Protein AF-A0A7C9RGL3-F1 (afdb_monomer_lite)

Secondary structure (DSSP, 8-state):
-----TT-EEEE-EE-TTT-PEE----EEEEPGGG--EEEE----BS-EE-TTT--EE---SSEEEE-SS-SS--TTPPPPPPPPP------PPP-

Radius of gyration: 17.51 Å; chains: 1; bounding box: 43×49×50 Å

Structure (mmCIF, N/CA/C/O backbone):
data_AF-A0A7C9RGL3-F1
#
_entry.id   AF-A0A7C9RGL3-F1
#
loop_
_atom_site.group_PDB
_atom_site.id
_atom_site.type_symbol
_atom_site.label_atom_id
_atom_site.label_alt_id
_atom_site.label_comp_id
_atom_site.label_asym_id
_atom_site.label_entity_id
_atom_site.label_seq_id
_atom_site.pdbx_PDB_ins_code
_atom_site.Cartn_x
_atom_site.Cartn_y
_atom_site.Cartn_z
_atom_site.occupancy
_atom_site.B_iso_or_equiv
_atom_site.auth_seq_id
_atom_site.auth_comp_id
_atom_site.auth_asym_id
_atom_site.auth_atom_id
_atom_site.pdbx_PDB_model_num
ATOM 1 N N . MET A 1 1 ? 10.998 -29.511 -1.925 1.00 43.38 1 MET A N 1
ATOM 2 C CA . MET A 1 1 ? 10.950 -28.710 -3.165 1.00 43.38 1 MET A CA 1
ATOM 3 C C . MET A 1 1 ? 9.610 -27.995 -3.212 1.00 43.38 1 MET A C 1
ATOM 5 O O . MET A 1 1 ? 8.609 -28.620 -3.540 1.00 43.38 1 MET A O 1
ATOM 9 N N . ILE A 1 2 ? 9.567 -26.733 -2.782 1.00 52.22 2 ILE A N 1
ATOM 10 C CA . ILE A 1 2 ? 8.378 -25.888 -2.947 1.00 52.22 2 ILE A CA 1
ATOM 11 C C . ILE A 1 2 ? 8.361 -25.502 -4.425 1.00 52.22 2 ILE A C 1
ATOM 13 O O . ILE A 1 2 ? 9.318 -24.905 -4.910 1.00 52.22 2 ILE A O 1
ATOM 17 N N . ARG A 1 3 ? 7.341 -25.955 -5.156 1.00 45.62 3 ARG A N 1
ATOM 18 C CA . ARG A 1 3 ? 7.147 -25.588 -6.559 1.00 45.62 3 ARG A CA 1
ATOM 19 C C . ARG A 1 3 ? 6.902 -24.086 -6.628 1.00 45.62 3 ARG A C 1
ATOM 21 O O . ARG A 1 3 ? 6.109 -23.563 -5.850 1.00 45.62 3 ARG A O 1
ATOM 28 N N . ASP A 1 4 ? 7.591 -23.443 -7.559 1.00 52.12 4 ASP A N 1
ATOM 29 C CA . ASP A 1 4 ? 7.442 -22.039 -7.918 1.00 52.12 4 ASP A CA 1
ATOM 30 C C . ASP A 1 4 ? 6.049 -21.837 -8.546 1.00 52.12 4 ASP A C 1
ATOM 32 O O . ASP A 1 4 ? 5.852 -21.907 -9.758 1.00 52.12 4 ASP A O 1
ATOM 36 N N . LEU A 1 5 ? 5.029 -21.729 -7.690 1.00 53.59 5 LEU A N 1
ATOM 37 C CA . LEU A 1 5 ? 3.739 -21.155 -8.048 1.00 53.59 5 LEU A CA 1
ATOM 38 C C . LEU A 1 5 ? 4.047 -19.679 -8.276 1.00 53.59 5 LEU A C 1
ATOM 40 O O . LEU A 1 5 ? 4.288 -18.989 -7.285 1.00 53.59 5 LEU A O 1
ATOM 44 N N . GLY A 1 6 ? 4.137 -19.248 -9.542 1.00 56.97 6 GLY A N 1
ATOM 45 C CA . GLY A 1 6 ? 4.551 -17.893 -9.932 1.00 56.97 6 GLY A CA 1
ATOM 46 C C . GLY A 1 6 ? 4.117 -16.866 -8.892 1.00 56.97 6 GLY A C 1
ATOM 47 O O . GLY A 1 6 ? 2.929 -16.797 -8.580 1.00 56.97 6 GLY A O 1
ATOM 48 N N . ALA A 1 7 ? 5.108 -16.214 -8.270 1.00 68.12 7 ALA A N 1
ATOM 49 C CA . ALA A 1 7 ? 4.981 -15.618 -6.943 1.00 68.12 7 ALA A CA 1
ATOM 50 C C . ALA A 1 7 ? 3.644 -14.889 -6.770 1.00 68.12 7 ALA A C 1
ATOM 52 O O . ALA A 1 7 ? 3.424 -13.850 -7.386 1.00 68.12 7 ALA A O 1
ATOM 53 N N . LEU A 1 8 ? 2.749 -15.450 -5.952 1.00 84.69 8 LEU A N 1
ATOM 54 C CA . LEU A 1 8 ? 1.454 -14.841 -5.667 1.00 84.69 8 LEU A CA 1
ATOM 55 C C . LEU A 1 8 ? 1.684 -13.409 -5.168 1.00 84.69 8 LEU A C 1
ATOM 57 O O . LEU A 1 8 ? 2.344 -13.204 -4.147 1.00 84.69 8 LEU A O 1
ATOM 61 N N . VAL A 1 9 ? 1.158 -12.438 -5.915 1.00 90.50 9 VAL A N 1
ATOM 62 C CA . VAL A 1 9 ? 1.147 -11.025 -5.538 1.00 90.50 9 VAL A CA 1
ATOM 63 C C . VAL A 1 9 ? -0.217 -10.706 -4.957 1.00 90.50 9 VAL A C 1
ATOM 65 O O . VAL A 1 9 ? -1.242 -11.016 -5.566 1.00 90.50 9 VAL A O 1
ATOM 68 N N . ILE A 1 10 ? -0.230 -10.085 -3.783 1.00 92.50 10 ILE A N 1
ATOM 69 C CA . ILE A 1 10 ? -1.463 -9.658 -3.124 1.00 92.50 10 ILE A CA 1
ATOM 70 C C . ILE A 1 10 ? -1.588 -8.137 -3.235 1.00 92.50 10 ILE A C 1
ATOM 72 O O . ILE A 1 10 ? -0.783 -7.404 -2.662 1.00 92.50 10 ILE A O 1
ATOM 76 N N . ASP A 1 11 ? -2.626 -7.667 -3.928 1.00 93.94 11 ASP A N 1
ATOM 77 C CA . ASP A 1 11 ? -3.068 -6.273 -3.833 1.00 93.94 11 ASP A CA 1
ATOM 78 C C . ASP A 1 11 ? -3.629 -6.026 -2.427 1.00 93.94 11 ASP A C 1
ATOM 80 O O . ASP A 1 11 ? -4.559 -6.707 -1.986 1.00 93.94 11 ASP A O 1
ATOM 84 N N . ILE A 1 12 ? -3.074 -5.050 -1.715 1.00 93.31 12 ILE A N 1
ATOM 85 C CA . ILE A 1 12 ? -3.429 -4.776 -0.321 1.00 93.31 12 ILE A CA 1
ATOM 86 C C . ILE A 1 12 ? -3.539 -3.273 -0.062 1.00 93.31 12 ILE A C 1
ATOM 88 O O . ILE A 1 12 ? -2.724 -2.471 -0.515 1.00 93.31 12 ILE A O 1
ATOM 92 N N . VAL A 1 13 ? -4.562 -2.871 0.693 1.00 93.94 13 VAL A N 1
ATOM 93 C CA . VAL A 1 13 ? -4.647 -1.507 1.226 1.00 93.94 13 VAL A CA 1
ATOM 94 C C . VAL A 1 13 ? -3.707 -1.417 2.425 1.00 93.94 13 VAL A C 1
ATOM 96 O O . VAL A 1 13 ? -3.967 -2.018 3.466 1.00 93.94 13 VAL A O 1
ATOM 99 N N . LEU A 1 14 ? -2.606 -0.682 2.269 1.00 93.56 14 LEU A N 1
ATOM 100 C CA . LEU A 1 14 ? -1.548 -0.565 3.272 1.00 93.56 14 LEU A CA 1
ATOM 101 C C . LEU A 1 14 ? -1.512 0.831 3.884 1.00 93.56 14 LEU A C 1
ATOM 103 O O . LEU A 1 14 ? -1.469 1.833 3.172 1.00 93.56 14 LEU A O 1
ATOM 107 N N . PHE A 1 15 ? -1.438 0.889 5.210 1.00 94.00 15 PHE A N 1
ATOM 108 C CA . PHE A 1 15 ? -1.127 2.105 5.955 1.00 94.00 15 PHE A CA 1
ATOM 109 C C . PHE A 1 15 ? 0.197 1.921 6.692 1.00 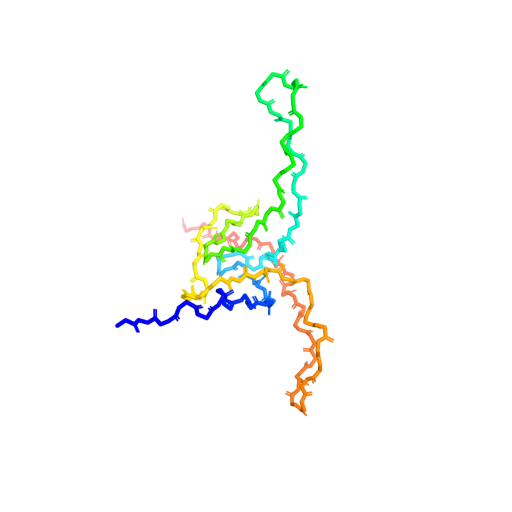94.00 15 PHE A C 1
ATOM 111 O O . PHE A 1 15 ? 0.472 0.845 7.223 1.00 94.00 15 PHE A O 1
ATOM 118 N N . CYS A 1 16 ? 1.016 2.972 6.733 1.00 94.56 16 CYS A N 1
ATOM 119 C CA . CYS A 1 16 ? 2.241 2.982 7.518 1.00 94.56 16 CYS A CA 1
ATOM 120 C C . CYS A 1 16 ? 1.892 2.770 8.999 1.00 94.56 16 CYS A C 1
ATOM 122 O O . CYS A 1 16 ? 1.142 3.578 9.554 1.00 94.56 16 CYS A O 1
ATOM 124 N N . PRO A 1 17 ? 2.454 1.752 9.671 1.00 94.81 17 PRO A N 1
ATOM 125 C CA . PRO A 1 17 ? 2.137 1.484 11.072 1.00 94.81 17 PRO A CA 1
ATOM 126 C C . PRO A 1 17 ? 2.653 2.578 12.018 1.00 94.81 17 PRO A C 1
ATOM 128 O O . PRO A 1 17 ? 2.155 2.703 13.130 1.00 94.81 17 PRO A O 1
ATOM 131 N N . ALA A 1 18 ? 3.626 3.386 11.583 1.00 94.50 18 ALA A N 1
ATOM 132 C CA . ALA A 1 18 ? 4.194 4.457 12.398 1.00 94.50 18 ALA A CA 1
ATOM 133 C C . ALA A 1 18 ? 3.417 5.782 12.302 1.00 94.50 18 ALA A C 1
ATOM 135 O O . ALA A 1 18 ? 3.282 6.479 13.301 1.00 94.50 18 ALA A O 1
ATOM 136 N N . CYS A 1 19 ? 2.936 6.169 11.115 1.00 93.00 19 CYS A N 1
ATOM 137 C CA . CYS A 1 19 ? 2.320 7.490 10.908 1.00 93.00 19 CYS A CA 1
ATOM 138 C C . CYS A 1 19 ? 0.924 7.461 10.272 1.00 93.00 19 CYS A C 1
ATOM 140 O O . CYS A 1 19 ? 0.328 8.515 10.068 1.00 93.00 19 CYS A O 1
ATOM 142 N N . GLY A 1 20 ? 0.407 6.284 9.914 1.00 92.06 20 GLY A N 1
ATOM 143 C CA . GLY A 1 20 ? -0.912 6.127 9.302 1.00 92.06 20 GLY A CA 1
ATOM 144 C C . GLY A 1 20 ? -1.021 6.595 7.847 1.00 92.06 20 GLY A C 1
ATOM 145 O O . GLY A 1 20 ? -2.105 6.515 7.276 1.00 92.06 20 GLY A O 1
ATOM 146 N N . LEU A 1 21 ? 0.063 7.067 7.216 1.00 92.62 21 LEU A N 1
ATOM 147 C CA . LEU A 1 21 ? 0.042 7.438 5.797 1.00 92.62 21 LEU A CA 1
ATOM 148 C C . LEU A 1 21 ? -0.224 6.200 4.929 1.00 92.62 21 LEU A C 1
ATOM 150 O O . LEU A 1 21 ? 0.449 5.181 5.088 1.00 92.62 21 LEU A O 1
ATOM 154 N N . GLN A 1 22 ? -1.177 6.291 4.000 1.00 94.00 22 GLN A N 1
ATOM 155 C CA . GLN A 1 22 ? -1.446 5.210 3.052 1.00 94.00 22 GLN A CA 1
ATOM 156 C C . GLN A 1 22 ? -0.267 5.038 2.091 1.00 94.00 22 GLN A C 1
ATOM 158 O O . GLN A 1 22 ? 0.211 6.012 1.509 1.00 94.00 22 GLN A O 1
ATOM 163 N N . HIS A 1 23 ? 0.175 3.799 1.907 1.00 92.62 23 HIS A N 1
ATOM 164 C CA . HIS A 1 23 ? 1.182 3.445 0.921 1.00 92.62 23 HIS A CA 1
ATOM 165 C C . HIS A 1 23 ? 0.504 2.985 -0.370 1.00 92.62 23 HIS A C 1
ATOM 167 O O . HIS A 1 23 ? -0.407 2.156 -0.335 1.00 92.62 23 HIS A O 1
ATOM 173 N N . ILE A 1 24 ? 0.928 3.556 -1.494 1.00 93.19 24 ILE A N 1
ATOM 174 C CA . ILE A 1 24 ? 0.439 3.212 -2.826 1.00 93.19 24 ILE A CA 1
ATOM 175 C C . ILE A 1 24 ? 1.663 2.971 -3.691 1.00 93.19 24 ILE A C 1
ATOM 177 O O . ILE A 1 24 ? 2.474 3.878 -3.876 1.00 93.19 24 ILE A O 1
ATOM 181 N N . ASP A 1 25 ? 1.750 1.765 -4.226 1.00 90.31 25 ASP A N 1
ATOM 182 C CA . ASP A 1 25 ? 2.765 1.401 -5.188 1.00 90.31 25 ASP A CA 1
ATOM 183 C C . ASP A 1 25 ? 2.380 1.983 -6.546 1.00 90.31 25 ASP A C 1
ATOM 185 O O . ASP A 1 25 ? 1.339 1.671 -7.128 1.00 90.31 25 ASP A O 1
ATOM 189 N N . ALA A 1 26 ? 3.208 2.903 -7.028 1.00 84.81 26 ALA A N 1
ATOM 190 C CA . ALA A 1 26 ? 3.066 3.511 -8.337 1.00 84.81 26 ALA A CA 1
ATOM 191 C C . ALA A 1 26 ? 4.443 3.610 -8.999 1.00 84.81 26 ALA A C 1
ATOM 193 O O . ALA A 1 26 ? 5.437 3.766 -8.285 1.00 84.81 26 ALA A O 1
ATOM 194 N N . PRO A 1 27 ? 4.511 3.563 -10.340 1.00 81.56 27 PRO A N 1
ATOM 195 C CA . PRO A 1 27 ? 5.744 3.839 -11.053 1.00 81.56 27 PRO A CA 1
ATOM 196 C C . PRO A 1 27 ? 6.291 5.209 -10.659 1.00 81.56 27 PRO A C 1
ATOM 198 O O . PRO A 1 27 ? 5.575 6.215 -10.720 1.00 81.56 27 PRO A O 1
ATOM 201 N N . GLU A 1 28 ? 7.559 5.250 -10.276 1.00 71.75 28 GLU A N 1
ATOM 202 C CA . GLU A 1 28 ? 8.243 6.487 -9.938 1.00 71.75 28 GLU A CA 1
ATOM 203 C C . GLU A 1 28 ? 9.126 6.907 -11.109 1.00 71.75 28 GLU A C 1
ATOM 205 O O . GLU A 1 28 ? 9.963 6.152 -11.607 1.00 71.75 28 GLU A O 1
ATOM 210 N N . ARG A 1 29 ? 8.919 8.143 -11.568 1.00 67.06 29 ARG A N 1
ATOM 211 C CA . ARG A 1 29 ? 9.781 8.773 -12.565 1.00 67.06 29 ARG A CA 1
ATOM 212 C C . ARG A 1 29 ? 10.903 9.479 -11.830 1.00 67.06 29 ARG A C 1
ATOM 214 O O . ARG A 1 29 ? 10.744 10.636 -11.446 1.00 67.06 29 ARG A O 1
ATOM 221 N N . SER A 1 30 ? 12.022 8.790 -11.670 1.00 63.50 30 SER A N 1
ATOM 222 C CA . SER A 1 30 ? 13.220 9.377 -11.082 1.00 63.50 30 SER A CA 1
ATOM 223 C C . SER A 1 30 ? 14.166 9.863 -12.173 1.00 63.50 30 SER A C 1
ATOM 225 O O . SER A 1 30 ? 14.376 9.206 -13.196 1.00 63.50 30 SER A O 1
ATOM 227 N N . LEU A 1 31 ? 14.738 11.046 -11.959 1.00 60.38 31 LEU A N 1
ATOM 228 C CA . LEU A 1 31 ? 15.885 11.503 -12.731 1.00 60.38 31 LEU A CA 1
ATOM 229 C C . LEU A 1 31 ? 17.120 10.786 -12.172 1.00 60.38 31 LEU A C 1
ATOM 231 O O . LEU A 1 31 ? 17.375 10.820 -10.970 1.00 60.38 31 LEU A O 1
ATOM 235 N N . GLY A 1 32 ? 17.851 10.095 -13.038 1.00 57.59 32 GLY A N 1
ATOM 236 C CA . GLY A 1 32 ? 19.107 9.438 -12.713 1.00 57.59 32 GLY A CA 1
ATOM 237 C C . GLY A 1 32 ? 20.198 10.446 -12.331 1.00 57.59 32 GLY A C 1
ATOM 238 O O . GLY A 1 32 ? 20.011 11.663 -12.469 1.00 57.59 32 GLY A O 1
ATOM 239 N N . PRO A 1 33 ? 21.358 9.962 -11.852 1.00 54.38 33 PRO A N 1
ATOM 240 C CA . PRO A 1 33 ? 22.481 10.820 -11.490 1.00 54.38 33 PRO A CA 1
ATOM 241 C C . PRO A 1 33 ? 22.840 11.756 -12.651 1.00 54.38 33 PRO A C 1
ATOM 243 O O . PRO A 1 33 ? 23.085 11.300 -13.763 1.00 54.38 33 PRO A O 1
ATOM 246 N N . GLY A 1 34 ? 22.841 13.068 -12.403 1.00 64.19 34 GLY A N 1
ATOM 247 C CA . GLY A 1 34 ? 23.138 14.075 -13.429 1.00 64.19 34 GLY A CA 1
ATOM 248 C C . GLY A 1 34 ? 21.950 14.526 -14.288 1.00 64.19 34 GLY A C 1
ATOM 249 O O . GLY A 1 34 ? 22.174 15.219 -15.274 1.00 64.19 34 GLY A O 1
ATOM 250 N N . ASN A 1 35 ? 20.700 14.186 -13.933 1.00 60.41 35 ASN A N 1
ATOM 251 C CA . ASN A 1 35 ? 19.492 14.530 -14.708 1.00 60.41 35 ASN A CA 1
ATOM 252 C C . ASN A 1 35 ? 19.484 13.988 -16.151 1.00 60.41 35 ASN A C 1
ATOM 254 O O . ASN A 1 35 ? 18.667 14.418 -16.965 1.00 60.41 35 ASN A O 1
ATOM 258 N N . THR A 1 36 ? 20.377 13.058 -16.488 1.00 60.56 36 THR A N 1
ATOM 259 C CA . THR A 1 36 ? 20.615 12.658 -17.879 1.00 60.56 36 THR A CA 1
ATOM 260 C C . THR A 1 36 ? 19.864 11.403 -18.303 1.00 60.56 36 THR A C 1
ATOM 262 O O . THR A 1 36 ? 19.693 11.192 -19.499 1.00 60.56 36 THR A O 1
ATOM 265 N N . GLU A 1 37 ? 19.344 10.606 -17.367 1.00 58.00 37 GLU A N 1
ATOM 266 C CA . GLU A 1 37 ? 18.598 9.384 -17.689 1.00 58.00 37 GLU A CA 1
ATOM 267 C C . GLU A 1 37 ? 17.340 9.265 -16.828 1.00 58.00 37 GLU A C 1
ATOM 269 O O . GLU A 1 37 ? 17.396 9.389 -15.610 1.00 58.00 37 GLU A O 1
ATOM 274 N N . ARG A 1 38 ? 16.177 9.044 -17.448 1.00 60.97 38 ARG A N 1
ATOM 275 C CA . ARG A 1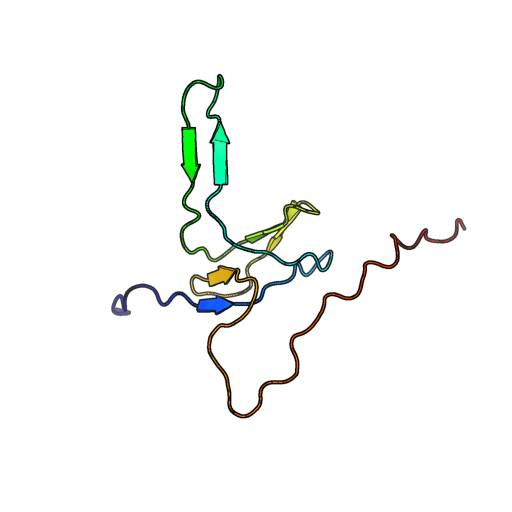 38 ? 14.956 8.668 -16.725 1.00 60.97 38 ARG A CA 1
ATOM 276 C C . ARG A 1 38 ? 15.098 7.218 -16.288 1.00 60.97 38 ARG A C 1
ATOM 278 O O . ARG A 1 38 ? 15.102 6.332 -17.136 1.00 60.97 38 ARG A O 1
ATOM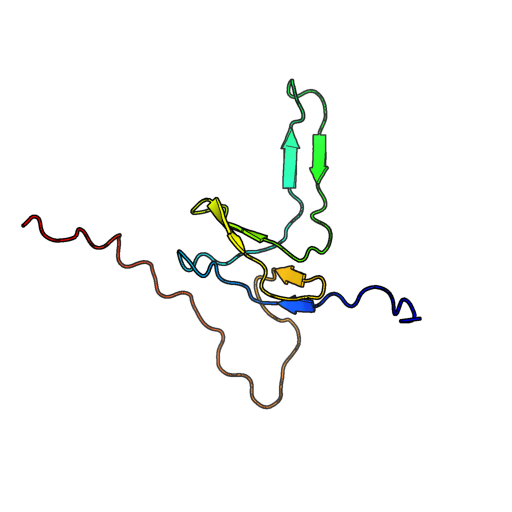 285 N N . ILE A 1 39 ? 15.180 6.984 -14.984 1.00 60.75 39 ILE A N 1
ATOM 286 C CA . ILE A 1 39 ? 15.001 5.644 -14.436 1.00 60.75 39 ILE A CA 1
ATOM 287 C C . ILE A 1 39 ? 13.519 5.543 -14.099 1.00 60.75 39 ILE A C 1
ATOM 289 O O . ILE A 1 39 ? 13.057 6.076 -13.089 1.00 60.75 39 ILE A O 1
ATOM 293 N N . ASP A 1 40 ? 12.767 4.917 -15.000 1.00 72.25 40 ASP A N 1
ATOM 294 C CA . ASP A 1 40 ? 11.391 4.526 -14.728 1.00 72.25 40 ASP A CA 1
ATOM 295 C C . ASP A 1 40 ? 11.459 3.287 -13.821 1.00 72.25 40 ASP A C 1
ATOM 297 O O . ASP A 1 40 ? 11.622 2.161 -14.289 1.00 72.25 40 ASP A O 1
ATOM 301 N N . TRP A 1 41 ? 11.413 3.500 -12.504 1.00 75.62 41 TRP A N 1
ATOM 302 C CA . TRP A 1 41 ? 11.205 2.405 -11.562 1.00 75.62 41 TRP A CA 1
ATOM 303 C C . TRP A 1 41 ? 9.723 2.050 -11.619 1.00 75.62 41 TRP A C 1
ATOM 305 O O . TRP A 1 41 ? 8.871 2.824 -11.183 1.00 75.62 41 TRP A O 1
ATOM 315 N N . ASP A 1 42 ? 9.408 0.891 -12.189 1.00 80.25 42 ASP A N 1
ATOM 316 C CA . ASP A 1 42 ? 8.037 0.394 -12.345 1.00 80.25 42 ASP A CA 1
ATOM 317 C C . ASP A 1 42 ? 7.421 -0.100 -11.030 1.00 80.25 42 ASP A C 1
ATOM 319 O O . ASP A 1 42 ? 6.231 -0.411 -10.989 1.00 80.25 42 ASP A O 1
ATOM 323 N N . ASN A 1 43 ? 8.216 -0.090 -9.957 1.00 82.25 43 ASN A N 1
ATOM 324 C CA . ASN A 1 43 ? 7.848 -0.501 -8.615 1.00 82.25 43 ASN A CA 1
ATOM 325 C C . ASN A 1 43 ? 7.274 -1.923 -8.590 1.00 82.25 43 ASN A C 1
ATOM 327 O O . ASN A 1 43 ? 6.087 -2.118 -8.312 1.00 82.25 43 ASN A O 1
ATOM 331 N N . PRO A 1 44 ? 8.113 -2.931 -8.902 1.00 87.50 44 PRO A N 1
ATOM 332 C CA . PRO A 1 44 ? 7.665 -4.302 -8.978 1.00 87.50 44 PRO A CA 1
ATOM 333 C C . PRO A 1 44 ? 7.192 -4.776 -7.595 1.00 87.50 44 PRO A C 1
ATOM 335 O O . PRO A 1 44 ? 7.644 -4.257 -6.564 1.00 87.50 44 PRO A O 1
ATOM 338 N N . PRO A 1 45 ? 6.319 -5.797 -7.550 1.00 90.31 45 PRO A N 1
ATOM 339 C CA . PRO A 1 45 ? 5.832 -6.371 -6.304 1.00 90.31 45 PRO A CA 1
ATOM 340 C C . PRO A 1 45 ? 6.966 -6.702 -5.332 1.00 90.31 45 PRO A C 1
ATOM 342 O O . PRO A 1 45 ? 7.937 -7.376 -5.678 1.00 90.31 45 PRO A O 1
ATOM 345 N N . HIS A 1 46 ? 6.830 -6.256 -4.089 1.00 91.81 46 HIS A N 1
ATOM 346 C CA . HIS A 1 46 ? 7.868 -6.370 -3.068 1.00 91.81 46 HIS A CA 1
ATOM 347 C C . HIS A 1 46 ? 7.260 -6.747 -1.717 1.00 91.81 46 HIS A C 1
ATOM 349 O O . HIS A 1 46 ? 6.049 -6.751 -1.535 1.00 91.81 46 HIS A O 1
ATOM 355 N N . ARG A 1 47 ? 8.108 -7.154 -0.768 1.00 94.44 47 ARG A N 1
ATOM 356 C CA . ARG A 1 47 ? 7.660 -7.582 0.572 1.00 94.44 47 ARG A CA 1
ATOM 357 C C . ARG A 1 47 ? 7.832 -6.501 1.628 1.00 94.44 47 ARG A C 1
ATOM 359 O O . ARG A 1 47 ? 7.235 -6.598 2.688 1.00 94.44 47 ARG A O 1
ATOM 366 N N . SER A 1 48 ? 8.684 -5.511 1.371 1.00 95.31 48 SER A N 1
ATOM 367 C CA . SER A 1 48 ? 9.035 -4.466 2.332 1.00 95.31 48 SER A CA 1
ATOM 368 C C . SER A 1 48 ? 8.779 -3.098 1.729 1.00 95.31 48 SER A C 1
ATOM 370 O O . SER A 1 48 ? 9.347 -2.789 0.688 1.00 95.31 48 SER A O 1
ATOM 372 N N . HIS A 1 49 ? 7.998 -2.272 2.413 1.00 94.25 49 HIS A N 1
ATOM 373 C CA . HIS A 1 49 ? 7.596 -0.947 1.956 1.00 94.25 49 HIS A CA 1
ATOM 374 C C . HIS A 1 49 ? 8.341 0.137 2.733 1.00 94.25 49 HIS A C 1
ATOM 376 O O . HIS A 1 49 ? 8.580 0.004 3.937 1.00 94.25 49 HIS A O 1
ATOM 382 N N . LEU A 1 50 ? 8.699 1.220 2.042 1.00 93.94 50 LEU A N 1
ATOM 383 C CA . LEU A 1 50 ? 9.257 2.434 2.632 1.00 93.94 50 LEU A CA 1
ATOM 384 C C . LEU A 1 50 ? 8.179 3.520 2.674 1.00 93.94 50 LEU A C 1
ATOM 386 O O . LEU A 1 50 ? 7.564 3.850 1.661 1.00 93.94 50 LEU A O 1
ATOM 390 N N . CYS A 1 51 ? 7.963 4.114 3.846 1.00 93.44 51 CYS A N 1
ATOM 391 C CA . CYS A 1 51 ? 7.017 5.211 3.992 1.00 93.44 51 CYS A CA 1
ATOM 392 C C . CYS A 1 51 ? 7.651 6.507 3.482 1.00 93.44 51 CYS A C 1
ATOM 394 O O . CYS A 1 51 ? 8.595 7.006 4.091 1.00 93.44 51 CYS A O 1
ATOM 396 N N . SER A 1 52 ? 7.079 7.106 2.439 1.00 90.50 52 SER A N 1
ATOM 397 C CA . SER A 1 52 ? 7.496 8.426 1.945 1.00 90.50 52 SER A CA 1
ATOM 398 C C . SER A 1 52 ? 7.232 9.564 2.941 1.00 90.50 52 SER A C 1
ATOM 400 O O . SER A 1 52 ? 7.860 10.612 2.852 1.00 90.50 52 SER A O 1
ATOM 402 N N . GLY A 1 53 ? 6.326 9.368 3.906 1.00 91.38 53 GLY A N 1
ATOM 403 C CA . GLY A 1 53 ? 5.980 10.381 4.906 1.00 91.38 53 GLY A CA 1
ATOM 404 C C . GLY A 1 53 ? 6.928 10.451 6.106 1.00 91.38 53 GLY A C 1
ATOM 405 O O . GLY A 1 53 ? 7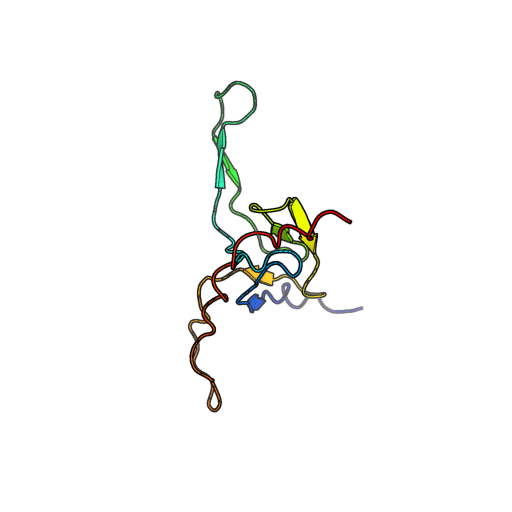.226 11.544 6.577 1.00 91.38 53 GLY A O 1
ATOM 406 N N . CYS A 1 54 ? 7.380 9.308 6.635 1.00 94.56 54 CYS A N 1
ATOM 407 C CA . CYS A 1 54 ? 8.207 9.265 7.854 1.00 94.56 54 CYS A CA 1
ATOM 408 C C . CYS A 1 54 ? 9.479 8.411 7.746 1.00 94.56 54 CYS A C 1
ATOM 410 O O . CYS A 1 54 ? 10.207 8.284 8.725 1.00 94.56 54 CYS A O 1
ATOM 412 N N . GLY A 1 55 ? 9.742 7.782 6.597 1.00 95.00 55 GLY A N 1
ATOM 413 C CA . GLY A 1 55 ? 10.915 6.930 6.388 1.00 95.00 55 GLY A CA 1
ATOM 414 C C . GLY A 1 55 ? 10.853 5.551 7.056 1.00 95.00 55 GLY A C 1
ATOM 415 O O . GLY A 1 55 ? 11.789 4.765 6.909 1.00 95.00 55 GLY A O 1
ATOM 416 N N . HIS A 1 56 ? 9.769 5.218 7.767 1.00 96.62 56 HIS A N 1
ATOM 417 C CA . HIS A 1 56 ? 9.598 3.895 8.369 1.00 96.62 56 HIS A CA 1
ATOM 418 C C . HIS A 1 56 ? 9.576 2.799 7.292 1.00 96.62 56 HIS A C 1
ATOM 420 O O . HIS A 1 56 ? 8.889 2.937 6.278 1.00 96.62 56 HIS A O 1
ATOM 426 N N . LYS A 1 57 ? 10.315 1.709 7.524 1.00 97.56 57 LYS A N 1
ATOM 427 C CA . LYS A 1 57 ? 10.360 0.526 6.656 1.00 97.56 57 LYS A CA 1
ATOM 428 C C . LYS A 1 57 ? 9.659 -0.633 7.347 1.00 97.56 57 LYS A C 1
ATOM 430 O O . LYS A 1 57 ? 10.007 -0.944 8.483 1.00 97.56 57 LYS A O 1
ATOM 435 N N . TRP A 1 58 ? 8.720 -1.287 6.671 1.00 97.19 58 TRP A N 1
ATOM 436 C CA . TRP A 1 58 ? 7.989 -2.416 7.251 1.00 97.19 58 TRP A CA 1
ATOM 437 C C . TRP A 1 58 ? 7.671 -3.494 6.220 1.00 97.19 58 TRP A C 1
ATOM 439 O O . TRP A 1 58 ? 7.573 -3.222 5.026 1.00 97.19 58 TRP A O 1
ATOM 449 N N . ARG A 1 59 ? 7.497 -4.726 6.704 1.00 96.62 59 ARG A N 1
ATOM 450 C CA . ARG A 1 59 ? 7.121 -5.900 5.912 1.00 96.62 59 ARG A CA 1
ATOM 451 C C . ARG A 1 59 ? 5.737 -6.389 6.352 1.00 96.62 59 ARG A C 1
ATOM 453 O O . ARG A 1 59 ? 5.649 -6.981 7.424 1.00 96.62 59 ARG A O 1
ATOM 460 N N . PRO A 1 60 ? 4.660 -6.128 5.587 1.00 95.25 60 PRO A N 1
ATOM 461 C CA . PRO A 1 60 ? 3.304 -6.527 5.966 1.00 95.25 60 PRO A CA 1
ATOM 462 C C . PRO A 1 60 ? 2.997 -8.003 5.678 1.00 95.25 60 PRO A C 1
ATOM 464 O O . PRO A 1 60 ? 2.023 -8.525 6.211 1.00 95.25 60 PRO A O 1
ATOM 467 N N . SER A 1 61 ? 3.782 -8.670 4.824 1.00 93.50 61 SER A N 1
ATOM 468 C CA . SER A 1 61 ? 3.528 -10.046 4.390 1.00 93.50 61 SER A CA 1
ATOM 469 C C . SER A 1 61 ? 4.821 -10.800 4.070 1.00 93.50 61 SER A C 1
ATOM 471 O O . SER A 1 61 ? 5.859 -10.206 3.773 1.00 93.50 61 SER A O 1
ATOM 473 N N . ASP A 1 62 ? 4.759 -12.131 4.114 1.00 92.25 62 ASP A N 1
ATOM 474 C CA . ASP A 1 62 ? 5.843 -13.008 3.661 1.00 92.25 62 ASP A CA 1
ATOM 475 C C . ASP A 1 62 ? 5.851 -13.266 2.152 1.00 92.25 62 ASP A C 1
ATOM 477 O O . ASP A 1 62 ? 6.885 -13.675 1.603 1.00 92.25 62 ASP A O 1
ATOM 481 N N . VAL A 1 63 ? 4.731 -12.980 1.484 1.00 92.19 63 VAL A N 1
ATOM 482 C CA . VAL A 1 63 ? 4.599 -12.974 0.022 1.00 92.19 63 VAL A CA 1
ATOM 483 C C . VAL A 1 63 ? 4.686 -11.548 -0.522 1.00 92.19 63 VAL A C 1
ATOM 485 O O . VAL A 1 63 ? 4.600 -10.583 0.235 1.00 92.19 63 VAL A O 1
ATOM 488 N N . HIS A 1 64 ? 4.891 -11.412 -1.833 1.00 94.00 64 HIS A N 1
ATOM 489 C CA . HIS A 1 64 ? 4.937 -10.099 -2.471 1.00 94.00 64 HIS A CA 1
ATOM 490 C C . HIS A 1 64 ? 3.570 -9.418 -2.400 1.00 94.00 64 HIS A C 1
ATOM 492 O O . HIS A 1 64 ? 2.527 -10.041 -2.606 1.00 94.00 64 HIS A O 1
ATOM 498 N N . THR A 1 65 ? 3.592 -8.125 -2.123 1.00 94.44 65 THR A N 1
ATOM 499 C CA . THR A 1 65 ? 2.415 -7.272 -2.050 1.00 94.44 65 THR A CA 1
ATOM 500 C C . THR A 1 65 ? 2.537 -6.120 -3.034 1.00 94.44 65 THR A C 1
ATOM 502 O O . THR A 1 65 ? 3.637 -5.750 -3.444 1.00 94.44 65 THR A O 1
ATOM 505 N N . ASN A 1 66 ? 1.385 -5.577 -3.411 1.00 94.12 66 ASN A N 1
ATOM 506 C CA . ASN A 1 66 ? 1.257 -4.341 -4.165 1.00 94.12 66 ASN A CA 1
ATOM 507 C C . ASN A 1 66 ? 0.298 -3.418 -3.399 1.00 94.12 66 ASN A C 1
ATOM 509 O O . ASN A 1 66 ? -0.872 -3.745 -3.178 1.00 94.12 66 ASN A O 1
ATOM 513 N N . GLY A 1 67 ? 0.814 -2.294 -2.914 1.00 94.19 67 GLY A N 1
ATOM 514 C CA . GLY A 1 67 ? 0.073 -1.290 -2.169 1.00 94.19 67 GLY A CA 1
ATOM 515 C C . GLY A 1 67 ? -0.934 -0.587 -3.070 1.00 94.19 67 GLY A C 1
ATOM 516 O O . GLY A 1 67 ? -0.562 0.142 -3.985 1.00 94.19 67 GLY A O 1
ATOM 517 N N . VAL A 1 68 ? -2.225 -0.761 -2.800 1.00 93.19 68 VAL A N 1
ATOM 518 C CA . VAL A 1 68 ? -3.293 -0.167 -3.611 1.00 93.19 68 VAL A CA 1
ATOM 519 C C . VAL A 1 68 ? -4.089 0.877 -2.844 1.00 93.19 68 VAL A C 1
ATOM 521 O O . VAL A 1 68 ? -4.311 0.789 -1.633 1.00 93.19 68 VAL A O 1
ATOM 524 N N . LYS A 1 69 ? -4.601 1.866 -3.586 1.00 92.06 69 LYS A N 1
ATOM 525 C CA . LYS A 1 69 ? -5.500 2.886 -3.032 1.00 92.06 69 LYS A CA 1
ATOM 526 C C . LYS A 1 69 ? -6.787 2.267 -2.475 1.00 92.06 69 LYS A C 1
ATOM 528 O O . LYS A 1 69 ? -7.271 2.690 -1.429 1.00 92.06 69 LYS A O 1
ATOM 533 N N . THR A 1 70 ? -7.338 1.285 -3.186 1.00 90.94 70 THR A N 1
ATOM 534 C CA . THR A 1 70 ? -8.561 0.554 -2.830 1.00 90.94 70 THR A CA 1
ATOM 535 C C . THR A 1 70 ? -8.509 -0.859 -3.405 1.00 90.94 70 THR A C 1
ATOM 537 O O . THR A 1 70 ? -8.010 -1.042 -4.517 1.00 90.94 70 THR A O 1
ATOM 540 N N . ILE A 1 71 ? -9.106 -1.832 -2.714 1.00 92.00 71 ILE A N 1
ATOM 541 C CA . ILE A 1 71 ? -9.380 -3.156 -3.290 1.00 92.00 71 ILE A CA 1
ATOM 542 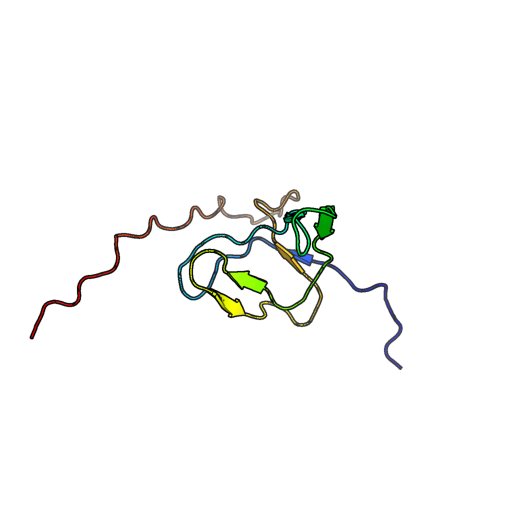C C . ILE A 1 71 ? -10.469 -3.023 -4.365 1.00 92.00 71 ILE A C 1
ATOM 544 O O . ILE A 1 71 ? -11.453 -2.311 -4.167 1.00 92.00 71 ILE A O 1
ATOM 548 N N . ARG A 1 72 ? -10.271 -3.662 -5.528 1.00 89.62 72 ARG A N 1
ATOM 549 C CA . ARG A 1 72 ? -11.220 -3.605 -6.660 1.00 8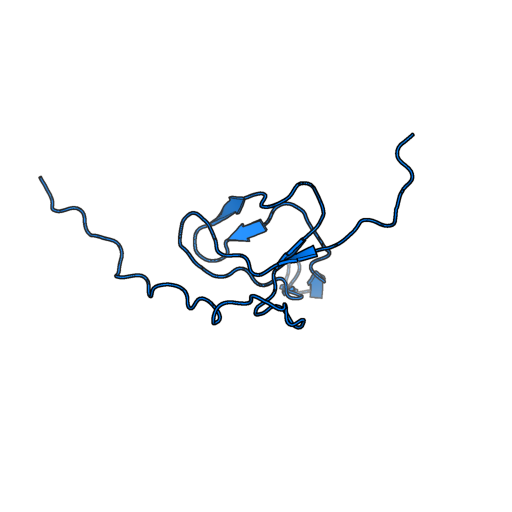9.62 72 ARG A CA 1
ATOM 550 C C . ARG A 1 72 ? -12.328 -4.651 -6.571 1.00 89.62 72 ARG A C 1
ATOM 552 O O . ARG A 1 72 ? -13.417 -4.428 -7.095 1.00 89.62 72 ARG A O 1
ATOM 559 N N . SER A 1 73 ? -12.037 -5.799 -5.966 1.00 90.31 73 SER A N 1
ATOM 560 C CA . SER A 1 73 ? -13.030 -6.838 -5.706 1.00 90.31 73 SER A CA 1
ATOM 561 C C . SER A 1 73 ? -13.967 -6.424 -4.568 1.00 90.31 73 SER A C 1
ATOM 563 O O . SER A 1 73 ? -13.681 -5.500 -3.809 1.00 90.31 73 SER A O 1
ATOM 565 N N . ARG A 1 74 ? -15.106 -7.112 -4.473 1.00 91.38 74 ARG A N 1
ATOM 566 C CA . ARG A 1 74 ? -16.080 -6.959 -3.392 1.00 91.38 74 ARG A CA 1
ATOM 567 C C . ARG A 1 74 ? -16.257 -8.302 -2.697 1.00 91.38 74 ARG A C 1
ATOM 569 O O . ARG A 1 74 ? -16.546 -9.295 -3.364 1.00 91.38 74 ARG A O 1
ATOM 576 N N . GLY A 1 75 ? -16.096 -8.320 -1.384 1.00 90.12 75 GLY A N 1
ATOM 577 C CA . GLY A 1 75 ? -16.422 -9.441 -0.519 1.00 90.12 75 GLY A CA 1
ATOM 578 C C . GLY A 1 75 ? -17.866 -9.392 -0.022 1.00 90.12 75 GLY A C 1
ATOM 579 O O . GLY A 1 75 ? -18.550 -8.370 -0.074 1.00 90.12 75 GLY A O 1
ATOM 580 N N . VAL A 1 76 ? -18.341 -10.532 0.475 1.00 95.62 76 VAL A N 1
ATOM 581 C CA . VAL A 1 76 ? -19.703 -10.681 1.019 1.00 95.62 76 VAL A CA 1
ATOM 582 C C . VAL A 1 76 ? -19.898 -9.977 2.368 1.00 95.62 76 VAL A C 1
ATOM 584 O O . VAL A 1 76 ? -21.030 -9.679 2.729 1.00 95.62 76 VAL A O 1
ATOM 587 N N . ASN A 1 77 ? -18.806 -9.687 3.083 1.00 94.00 77 ASN A N 1
ATOM 588 C CA . ASN A 1 77 ? -18.802 -9.115 4.435 1.00 94.00 77 ASN A CA 1
ATOM 589 C C . ASN A 1 77 ? -17.897 -7.873 4.531 1.00 94.00 77 ASN A C 1
ATOM 591 O O . ASN A 1 77 ? -17.268 -7.636 5.562 1.00 94.00 77 ASN A O 1
ATOM 595 N N . ASP A 1 78 ? -17.780 -7.105 3.448 1.00 91.31 78 ASP A N 1
ATOM 596 C CA . ASP A 1 78 ? -16.944 -5.906 3.442 1.00 91.31 78 ASP A CA 1
ATOM 597 C C . ASP A 1 78 ? -17.571 -4.800 4.300 1.00 91.31 78 ASP A C 1
ATOM 599 O O . ASP A 1 78 ? -18.715 -4.390 4.093 1.00 91.31 78 ASP A O 1
ATOM 603 N N . SER A 1 79 ? -16.786 -4.263 5.231 1.00 88.75 79 SER A N 1
ATOM 604 C CA . SER A 1 79 ? -17.097 -2.993 5.888 1.00 88.75 79 SER A CA 1
ATOM 605 C C . SER A 1 79 ? -16.871 -1.815 4.927 1.00 88.75 79 SER A C 1
ATOM 607 O O . SER A 1 79 ? -16.099 -1.932 3.970 1.00 88.75 79 SER A O 1
ATOM 609 N N . PRO A 1 80 ? -17.474 -0.637 5.183 1.00 84.81 80 PRO A N 1
ATOM 610 C CA . PRO A 1 80 ? -17.120 0.585 4.465 1.00 84.81 80 PRO A CA 1
ATOM 611 C C . PRO A 1 80 ? -15.607 0.847 4.497 1.00 84.81 80 PRO A C 1
ATOM 613 O O . PRO A 1 80 ? -14.945 0.586 5.502 1.00 84.81 80 PRO A O 1
ATOM 616 N N . ALA A 1 81 ? -15.061 1.393 3.407 1.00 76.06 81 ALA A N 1
ATOM 617 C CA . ALA A 1 81 ? -13.629 1.658 3.297 1.00 76.06 81 ALA A CA 1
ATOM 618 C C . ALA A 1 81 ? -13.128 2.566 4.435 1.00 76.06 81 ALA A C 1
ATOM 620 O O . ALA A 1 81 ? -13.683 3.644 4.675 1.00 76.06 81 ALA A O 1
ATOM 621 N N . ILE A 1 82 ? -12.049 2.143 5.104 1.00 73.69 82 ILE A N 1
ATOM 622 C CA . ILE A 1 82 ? -11.413 2.930 6.162 1.00 73.69 82 ILE A CA 1
ATOM 623 C C . ILE A 1 82 ? -10.832 4.205 5.549 1.00 73.69 82 ILE A C 1
ATOM 625 O O . ILE A 1 82 ? -10.030 4.163 4.616 1.00 73.69 82 ILE A O 1
ATOM 629 N N . ARG A 1 83 ? -11.227 5.354 6.100 1.00 67.88 83 ARG A N 1
ATOM 630 C CA . ARG A 1 83 ? -10.541 6.626 5.866 1.00 67.88 83 ARG A CA 1
ATOM 631 C C . ARG A 1 83 ? -9.470 6.765 6.945 1.00 67.88 83 ARG A C 1
ATOM 633 O O . ARG A 1 83 ? -9.826 6.596 8.113 1.00 67.88 83 ARG A O 1
ATOM 640 N N . PRO A 1 84 ? -8.202 7.058 6.602 1.00 64.12 84 PRO A N 1
ATOM 641 C CA . PRO A 1 84 ? -7.196 7.298 7.624 1.00 64.12 84 PRO A CA 1
ATOM 642 C C . PRO A 1 84 ? -7.709 8.388 8.564 1.00 64.12 84 PRO A C 1
ATOM 644 O O . PRO A 1 84 ? -8.232 9.415 8.111 1.00 64.12 84 PRO A O 1
ATOM 647 N N . LEU A 1 85 ? -7.606 8.131 9.871 1.00 60.41 85 LEU A N 1
ATOM 648 C CA . LEU A 1 85 ? -7.842 9.156 10.876 1.00 60.41 85 LEU A CA 1
ATOM 649 C C . LEU A 1 85 ? -6.931 10.317 10.492 1.00 60.41 85 LEU A C 1
ATOM 651 O O . LEU A 1 85 ? -5.724 10.126 10.330 1.00 60.41 85 LEU A O 1
ATOM 655 N N . ARG A 1 86 ? -7.516 11.495 10.243 1.00 55.12 86 ARG A N 1
ATOM 656 C CA . ARG A 1 86 ? -6.726 12.711 10.027 1.00 55.12 86 ARG A CA 1
ATOM 657 C C . ARG A 1 86 ? -5.708 12.739 11.153 1.00 55.12 86 ARG A C 1
ATOM 659 O O . ARG A 1 86 ? -6.115 12.575 12.301 1.00 55.12 86 ARG A O 1
ATOM 666 N N . SER A 1 87 ? -4.426 12.901 10.831 1.00 52.91 87 SER A N 1
ATOM 667 C CA . SER A 1 87 ? -3.429 13.177 11.852 1.00 52.91 87 SER A CA 1
ATOM 668 C C . SER A 1 87 ? -3.910 14.428 12.580 1.00 52.91 87 SER A C 1
ATOM 670 O O . SER A 1 87 ? -3.752 15.544 12.080 1.00 52.91 87 SER A O 1
ATOM 672 N N . THR A 1 88 ? -4.562 14.259 13.728 1.00 49.28 88 THR A N 1
ATOM 673 C CA . THR A 1 88 ? -4.516 15.274 14.767 1.00 49.28 88 THR A CA 1
ATOM 674 C C . THR A 1 88 ? -3.030 15.538 14.914 1.00 49.28 88 THR A C 1
ATOM 676 O O . THR A 1 88 ? -2.265 14.576 15.039 1.00 49.28 88 THR A O 1
ATOM 679 N N . GLY A 1 89 ? -2.617 16.786 14.676 1.00 46.12 89 GLY A N 1
ATOM 680 C CA . GLY A 1 89 ? -1.210 17.164 14.621 1.00 46.12 89 GLY A CA 1
ATOM 681 C C . GLY A 1 89 ? -0.439 16.501 15.754 1.00 46.12 89 GLY A C 1
ATOM 682 O O . GLY A 1 89 ? -1.023 16.256 16.809 1.00 46.12 89 GLY A O 1
ATOM 683 N N . ARG A 1 90 ? 0.829 16.151 15.482 1.00 52.25 90 ARG A N 1
ATOM 684 C CA . ARG A 1 90 ? 1.818 15.722 16.482 1.00 52.25 90 ARG A CA 1
ATOM 685 C C . ARG A 1 90 ? 1.400 16.258 17.845 1.00 52.25 90 ARG A C 1
ATOM 687 O O . ARG A 1 90 ? 1.371 17.474 18.003 1.00 52.25 90 ARG A O 1
ATOM 694 N N . GLY A 1 91 ? 1.009 15.365 18.754 1.00 46.44 91 GLY A N 1
ATOM 695 C CA . GLY A 1 91 ? 0.845 15.751 20.141 1.00 46.44 91 GLY A CA 1
ATOM 696 C C . GLY A 1 91 ? 2.163 16.382 20.559 1.00 46.44 91 GLY A C 1
ATOM 697 O O . GLY A 1 91 ? 3.174 15.685 20.636 1.00 46.44 91 GLY A O 1
ATOM 698 N N . GLU A 1 92 ? 2.166 17.702 20.712 1.00 44.62 92 GLU A N 1
ATOM 699 C CA . GLU A 1 92 ? 3.092 18.361 21.612 1.00 44.62 92 GLU A CA 1
ATOM 700 C C . GLU A 1 92 ? 2.866 17.663 22.950 1.00 44.62 92 GLU A C 1
ATOM 702 O O . GLU A 1 92 ? 1.773 17.711 23.521 1.00 44.62 92 GLU A O 1
ATOM 707 N N . LEU A 1 93 ? 3.859 16.881 23.370 1.00 53.47 93 LEU A N 1
ATOM 708 C CA . LEU A 1 93 ? 3.937 16.476 24.762 1.00 53.47 93 LEU A CA 1
ATOM 709 C C . LEU A 1 93 ? 3.985 17.785 25.561 1.00 53.47 93 LEU A C 1
ATOM 711 O O . LEU A 1 93 ? 4.761 18.663 25.178 1.00 53.47 93 LEU A O 1
ATOM 715 N N . PRO A 1 94 ? 3.141 17.970 26.589 1.00 43.25 94 PRO A N 1
ATOM 716 C CA . PRO A 1 94 ? 3.289 19.126 27.455 1.00 43.25 94 PRO A CA 1
ATOM 717 C C . PRO A 1 94 ? 4.693 19.087 28.064 1.00 43.25 94 PRO A C 1
ATOM 719 O O . PRO A 1 94 ? 5.127 18.030 28.524 1.00 43.25 94 PRO A O 1
ATOM 722 N N . ASP A 1 95 ? 5.391 20.219 28.009 1.00 48.41 95 ASP A N 1
ATOM 723 C CA . ASP A 1 95 ? 6.661 20.406 28.706 1.00 48.41 95 ASP A CA 1
ATOM 724 C C . ASP A 1 95 ? 6.438 20.131 30.207 1.00 48.41 95 ASP A C 1
ATOM 726 O O . ASP A 1 95 ? 5.551 20.736 30.821 1.00 48.41 95 ASP A O 1
ATOM 730 N N . GLU A 1 96 ? 7.203 19.189 30.772 1.00 51.00 96 GLU A N 1
ATOM 731 C CA . GLU A 1 96 ? 7.350 19.005 32.226 1.00 51.00 96 GLU A CA 1
ATOM 732 C C . GLU A 1 96 ? 8.368 19.997 32.803 1.00 51.00 96 GLU A C 1
ATOM 734 O O . GLU A 1 96 ? 9.447 20.173 32.186 1.00 51.00 96 GLU A O 1
#

pLDDT: mean 78.92, std 17.79, range [43.25, 97.56]

Sequence (96 aa):
MIRDLGALVIDIVLFCPACGLQHIDAPERSLGPGNTERIDWDNPPHRSHLCSGCGHKWRPSDVHTNGVKTIRSRGVNDSPAIRPLRSTGRGELPDE

Organism: NCBI:txid2712852

Foldseek 3Di:
DPPCPPFDEAEDFDADPVQRHTDAQAFDFDQPVPSPDTDGRRRPFDQWDADPVPRDIDGPDPTTYGHHPDDPDDDPDDDPDDDRDPPPDDPPPPDD